Protein AF-A0A830E7C0-F1 (afdb_monomer_lite)

Radius of gyration: 17.11 Å; chains: 1; bounding box: 38×52×45 Å

Organism: NCBI:txid1293586

Sequence (146 aa):
MKLKVLNIFRRMLSKSEYERFIKELIKALRGGFAVTDENIHKGKPAMSTTQIWQVITWSLFYPGTMYVSINSIKVNENNVSILWFLIANDYNSIKDEISKIIEEINNKETLHAFMLTAVLGDGSAFIRLRKGKYSEPEIKISNVNN

Structure (mmCIF, N/CA/C/O backbone):
data_AF-A0A830E7C0-F1
#
_entry.id   AF-A0A830E7C0-F1
#
loop_
_atom_site.group_PDB
_atom_site.id
_atom_site.type_symbol
_atom_site.label_atom_id
_atom_site.label_alt_id
_atom_site.label_comp_id
_atom_site.label_asym_id
_atom_site.label_entity_id
_atom_site.label_seq_id
_atom_site.pdbx_PDB_ins_code
_atom_site.Cartn_x
_atom_site.Cartn_y
_atom_site.Cartn_z
_atom_site.occupancy
_atom_site.B_iso_or_equiv
_atom_site.auth_seq_id
_atom_site.auth_comp_id
_atom_site.auth_asym_id
_atom_site.auth_atom_id
_atom_site.pdbx_PDB_model_num
ATOM 1 N N . MET A 1 1 ? 3.394 -16.871 -6.770 1.00 93.00 1 MET A N 1
ATOM 2 C CA . MET A 1 1 ? 3.609 -17.596 -5.496 1.00 93.00 1 MET A CA 1
ATOM 3 C C . MET A 1 1 ? 2.710 -17.001 -4.419 1.00 93.00 1 MET A C 1
ATOM 5 O O . MET A 1 1 ? 2.475 -15.802 -4.451 1.00 93.00 1 MET A O 1
ATOM 9 N N . LYS A 1 2 ? 2.185 -17.808 -3.488 1.00 94.81 2 LYS A N 1
ATOM 10 C CA . LYS A 1 2 ? 1.500 -17.293 -2.291 1.00 94.81 2 LYS A CA 1
ATOM 11 C C . LYS A 1 2 ? 2.506 -17.178 -1.148 1.00 94.81 2 LYS A C 1
ATOM 13 O O . LYS A 1 2 ? 3.245 -18.124 -0.899 1.00 94.81 2 LYS A O 1
ATOM 18 N N . LEU A 1 3 ? 2.518 -16.040 -0.473 1.00 94.12 3 LEU A N 1
ATOM 19 C CA . LEU A 1 3 ? 3.364 -15.736 0.672 1.00 94.12 3 LEU A CA 1
ATOM 20 C C . LEU A 1 3 ? 2.489 -15.353 1.859 1.00 94.12 3 LEU A C 1
ATOM 22 O O . LEU A 1 3 ? 1.476 -14.674 1.701 1.00 94.12 3 LEU A O 1
ATOM 26 N N . LYS A 1 4 ? 2.891 -15.775 3.057 1.00 96.00 4 LYS A N 1
ATOM 27 C CA . LYS A 1 4 ? 2.269 -15.326 4.301 1.00 96.00 4 LYS A CA 1
ATOM 28 C C . LYS A 1 4 ? 3.119 -14.211 4.896 1.00 96.00 4 LYS A C 1
ATOM 30 O O . LYS A 1 4 ? 4.188 -14.473 5.441 1.00 96.00 4 LYS A O 1
ATOM 35 N N . VAL A 1 5 ? 2.643 -12.978 4.787 1.00 93.00 5 VAL A N 1
ATOM 36 C CA . VAL A 1 5 ? 3.291 -11.808 5.378 1.00 93.00 5 VAL A CA 1
ATOM 37 C C . VAL A 1 5 ? 2.947 -11.753 6.861 1.00 93.00 5 VAL A C 1
ATOM 39 O O . VAL A 1 5 ? 1.777 -11.734 7.249 1.00 93.00 5 VAL A O 1
ATOM 42 N N . LEU A 1 6 ? 3.977 -11.758 7.706 1.00 92.38 6 LEU A N 1
ATOM 43 C CA . LEU A 1 6 ? 3.809 -11.689 9.151 1.00 92.38 6 LEU A CA 1
ATOM 44 C C . LEU A 1 6 ? 3.350 -10.298 9.580 1.00 92.38 6 LEU A C 1
ATOM 46 O O . LEU A 1 6 ? 3.848 -9.276 9.117 1.00 92.38 6 LEU A O 1
ATOM 50 N N . ASN A 1 7 ? 2.448 -10.271 10.553 1.00 91.19 7 ASN A N 1
ATOM 51 C CA . ASN A 1 7 ? 2.012 -9.041 11.190 1.00 91.19 7 ASN A CA 1
ATOM 52 C C . ASN A 1 7 ? 3.021 -8.613 12.264 1.00 91.19 7 ASN A C 1
ATOM 54 O O . ASN A 1 7 ? 2.836 -8.876 13.454 1.00 91.19 7 ASN A O 1
ATOM 58 N N . ILE A 1 8 ? 4.129 -8.016 11.825 1.00 89.88 8 ILE A N 1
ATOM 59 C CA . ILE A 1 8 ? 5.227 -7.618 12.714 1.00 89.88 8 ILE A CA 1
ATOM 60 C C . ILE A 1 8 ? 4.796 -6.540 13.716 1.00 89.88 8 ILE A C 1
ATOM 62 O O . ILE A 1 8 ? 5.186 -6.606 14.877 1.00 89.88 8 ILE A O 1
ATOM 66 N N . PHE A 1 9 ? 3.903 -5.628 13.320 1.00 89.44 9 PHE A N 1
ATOM 67 C CA . PHE A 1 9 ? 3.423 -4.545 14.181 1.00 89.44 9 PHE A CA 1
ATOM 68 C C . PHE A 1 9 ? 2.680 -5.067 15.414 1.00 89.44 9 PHE A C 1
ATOM 70 O O . PHE A 1 9 ? 2.891 -4.568 16.514 1.00 89.44 9 PHE A O 1
ATOM 77 N N . ARG A 1 10 ? 1.890 -6.141 15.271 1.00 88.88 10 ARG A N 1
ATOM 78 C CA . ARG A 1 10 ? 1.203 -6.782 16.405 1.00 88.88 10 ARG A CA 1
ATOM 79 C C . ARG A 1 10 ? 2.165 -7.369 17.443 1.00 88.88 10 ARG A C 1
ATOM 81 O O . ARG A 1 10 ? 1.779 -7.548 18.591 1.00 88.88 10 ARG A O 1
ATOM 88 N N . ARG A 1 11 ? 3.394 -7.713 17.047 1.00 88.50 11 ARG A N 1
ATOM 89 C CA . ARG A 1 11 ? 4.418 -8.239 17.965 1.00 88.50 11 ARG A CA 1
ATOM 90 C C . ARG A 1 11 ? 5.194 -7.133 18.676 1.00 88.50 11 ARG A C 1
ATOM 92 O O . ARG A 1 11 ? 5.809 -7.414 19.696 1.00 88.50 11 ARG A O 1
ATOM 99 N N . MET A 1 12 ? 5.208 -5.929 18.109 1.00 89.94 12 MET A N 1
ATOM 100 C CA . MET A 1 12 ? 6.002 -4.799 18.597 1.00 89.94 12 MET A CA 1
ATOM 101 C C . MET A 1 12 ? 5.201 -3.843 19.481 1.00 89.94 12 MET A C 1
ATOM 103 O O . MET A 1 12 ? 5.789 -3.147 20.298 1.00 89.94 12 MET A O 1
ATOM 107 N N . LEU A 1 13 ? 3.881 -3.799 19.302 1.00 90.56 13 LEU A N 1
ATOM 108 C CA . LEU A 1 13 ? 2.985 -2.875 19.990 1.00 90.56 13 LEU A CA 1
ATOM 109 C C . LEU A 1 13 ? 2.132 -3.614 21.022 1.00 90.56 13 LEU A C 1
ATOM 111 O O . LEU A 1 13 ? 1.776 -4.781 20.825 1.00 90.56 13 LEU A O 1
ATOM 115 N N . SER A 1 14 ? 1.744 -2.927 22.099 1.00 92.56 14 SER A N 1
ATOM 116 C CA . SER A 1 14 ? 0.683 -3.432 22.971 1.00 92.56 14 SER A CA 1
ATOM 117 C C . SER A 1 14 ? -0.640 -3.535 22.201 1.00 92.56 14 SER A C 1
ATOM 119 O O . SER A 1 14 ? -0.812 -2.959 21.125 1.00 92.56 14 SER A O 1
ATOM 121 N N . LYS A 1 15 ? -1.612 -4.282 22.739 1.00 90.12 15 LYS A N 1
ATOM 122 C CA . LYS A 1 15 ? -2.894 -4.511 22.053 1.00 90.12 15 LYS A CA 1
ATOM 123 C C . LYS A 1 15 ? -3.620 -3.200 21.708 1.00 90.12 15 LYS A C 1
ATOM 125 O O . LYS A 1 15 ? -4.067 -3.049 20.576 1.00 90.12 15 LYS A O 1
ATOM 130 N N . SER A 1 16 ? -3.711 -2.264 22.653 1.00 90.25 16 SER A N 1
ATOM 131 C CA . SER A 1 16 ? -4.391 -0.976 22.459 1.00 90.25 16 SER A CA 1
ATOM 132 C C . SER A 1 16 ? -3.652 -0.068 21.473 1.00 90.25 16 SER A C 1
ATOM 134 O O . SER A 1 16 ? -4.278 0.550 20.612 1.00 90.25 16 SER A O 1
ATOM 136 N N . GLU A 1 17 ? -2.320 -0.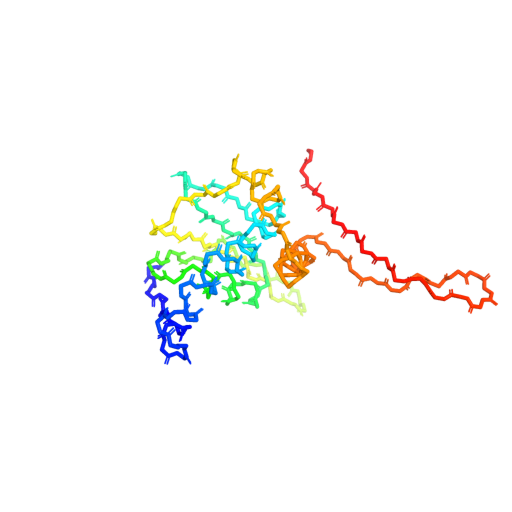022 21.544 1.00 89.88 17 GLU A N 1
ATOM 137 C CA . GLU A 1 17 ? -1.493 0.717 20.583 1.00 89.88 17 GLU A CA 1
ATOM 138 C C . GLU A 1 17 ? -1.636 0.147 19.174 1.00 89.88 17 GLU A C 1
ATOM 140 O O . GLU A 1 17 ? -1.786 0.899 18.215 1.00 89.88 17 GLU A O 1
ATOM 145 N N . TYR A 1 18 ? -1.642 -1.181 19.048 1.00 89.31 18 TYR A N 1
ATOM 146 C CA . TYR A 1 18 ? -1.824 -1.864 17.776 1.00 89.31 18 TYR A CA 1
ATOM 147 C C . TYR A 1 18 ? -3.200 -1.579 17.161 1.00 89.31 18 TYR A C 1
ATOM 149 O O . TYR A 1 18 ? -3.296 -1.301 15.966 1.00 89.31 18 TYR A O 1
ATOM 157 N N . GLU A 1 19 ? -4.267 -1.615 17.962 1.00 88.19 19 GLU A N 1
ATOM 158 C CA . GLU A 1 19 ? -5.625 -1.310 17.501 1.00 88.19 19 GLU A CA 1
ATOM 159 C C . GLU A 1 19 ? -5.731 0.125 16.968 1.00 88.19 19 GLU A C 1
ATOM 161 O O . GLU A 1 19 ? -6.260 0.334 15.872 1.00 88.19 19 GLU A O 1
ATOM 166 N N . ARG A 1 20 ? -5.152 1.102 17.679 1.00 86.56 20 ARG A N 1
ATOM 167 C CA . ARG A 1 20 ? -5.071 2.492 17.208 1.00 86.56 20 ARG A CA 1
ATOM 168 C C . ARG A 1 20 ? -4.225 2.612 15.937 1.00 86.56 20 ARG A C 1
ATOM 170 O O . ARG A 1 20 ? -4.676 3.194 14.953 1.00 86.56 20 ARG A O 1
ATOM 177 N N . PHE A 1 21 ? -3.034 2.015 15.933 1.00 88.12 21 PHE A N 1
ATOM 178 C CA . PHE A 1 21 ? -2.104 2.021 14.801 1.00 88.12 21 PHE A CA 1
ATOM 179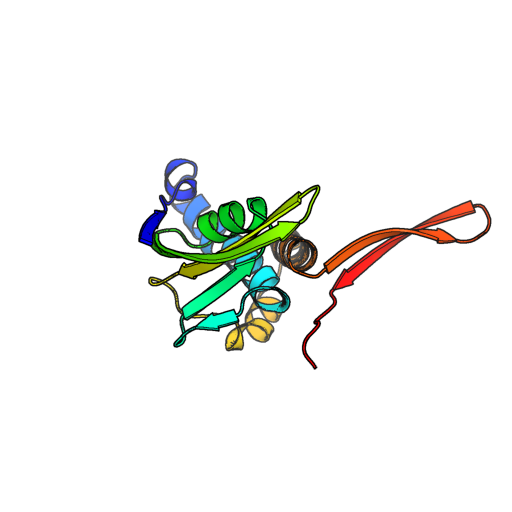 C C . PHE A 1 21 ? -2.744 1.466 13.524 1.00 88.12 21 PHE A C 1
ATOM 181 O O . PHE A 1 21 ? -2.572 2.031 12.446 1.00 88.12 21 PHE A O 1
ATOM 188 N N . ILE A 1 22 ? -3.523 0.388 13.633 1.00 86.31 22 ILE A N 1
ATOM 189 C CA . ILE A 1 22 ? -4.211 -0.201 12.483 1.00 86.31 22 ILE A CA 1
ATOM 190 C C . ILE A 1 22 ? -5.354 0.680 11.994 1.00 86.31 22 ILE A C 1
ATOM 192 O O . ILE A 1 22 ? -5.476 0.902 10.788 1.00 86.31 22 ILE A O 1
ATOM 196 N N . LYS A 1 23 ? -6.199 1.153 12.917 1.00 84.38 23 LYS A N 1
ATOM 197 C CA . LYS A 1 23 ? -7.420 1.887 12.574 1.00 84.38 23 LYS A CA 1
ATOM 198 C C . LYS A 1 23 ? -7.117 3.238 11.932 1.00 84.38 23 LYS A C 1
ATOM 200 O O . LYS A 1 23 ? -7.806 3.620 10.992 1.00 84.38 23 LYS A O 1
ATOM 205 N N . GLU A 1 24 ? -6.108 3.935 12.437 1.00 86.44 24 GLU A N 1
ATOM 206 C CA . GLU A 1 24 ? -5.783 5.297 12.017 1.00 86.44 24 GLU A CA 1
ATOM 207 C C . GLU A 1 24 ? -4.626 5.280 11.013 1.00 86.44 24 GLU A C 1
ATOM 209 O O . GLU A 1 24 ? -4.807 5.590 9.835 1.00 86.44 24 GLU A O 1
ATOM 214 N N . LEU A 1 25 ? -3.445 4.829 11.444 1.00 91.50 25 LEU A N 1
ATOM 215 C CA . LEU A 1 25 ? -2.214 5.004 10.674 1.00 91.50 25 LEU A CA 1
ATOM 216 C C . LEU A 1 25 ? -2.128 4.074 9.457 1.00 91.50 25 LEU A C 1
ATOM 218 O O . LEU A 1 25 ? -1.881 4.532 8.346 1.00 91.50 25 LEU A O 1
ATOM 222 N N . ILE A 1 26 ? -2.349 2.767 9.631 1.00 93.31 26 ILE A N 1
ATOM 223 C CA . ILE A 1 26 ? -2.261 1.803 8.518 1.00 93.31 26 ILE A CA 1
ATOM 224 C C . ILE A 1 26 ? -3.377 2.032 7.503 1.00 93.31 26 ILE A C 1
ATOM 226 O O . ILE A 1 26 ? -3.131 1.917 6.303 1.00 93.31 26 ILE A O 1
ATOM 230 N N . LYS A 1 27 ? -4.586 2.391 7.950 1.00 93.69 27 LYS A N 1
ATOM 231 C CA . LYS A 1 27 ? -5.681 2.759 7.043 1.00 93.69 27 LYS A CA 1
ATOM 232 C C . LYS A 1 27 ? -5.290 3.954 6.164 1.00 93.69 27 LYS A C 1
ATOM 234 O O . LYS A 1 27 ? -5.476 3.891 4.952 1.00 93.69 27 LYS A O 1
ATOM 239 N N . ALA A 1 28 ? -4.678 4.985 6.748 1.00 94.69 28 ALA A N 1
ATOM 240 C CA . ALA A 1 28 ? -4.170 6.139 6.011 1.00 94.69 28 ALA A CA 1
ATOM 241 C C . ALA A 1 28 ? -3.023 5.786 5.047 1.00 94.69 28 ALA A C 1
ATOM 243 O O . ALA A 1 28 ? -3.062 6.189 3.888 1.00 94.69 28 ALA A O 1
ATOM 244 N N . LEU A 1 29 ? -2.048 4.982 5.489 1.00 94.69 29 LEU A N 1
ATOM 245 C CA . LEU A 1 29 ? -0.927 4.515 4.658 1.00 94.69 29 LEU A CA 1
ATOM 246 C C . LEU A 1 29 ? -1.396 3.696 3.445 1.00 94.69 29 LEU A C 1
ATOM 248 O O . LEU A 1 29 ? -0.867 3.831 2.345 1.00 94.69 29 LEU A O 1
ATOM 252 N N . ARG A 1 30 ? -2.411 2.845 3.624 1.00 95.25 30 ARG A N 1
ATOM 253 C CA . ARG A 1 30 ? -3.043 2.133 2.505 1.00 95.25 30 ARG A CA 1
ATOM 254 C C . ARG A 1 30 ? -3.776 3.101 1.584 1.00 95.25 30 ARG A C 1
ATOM 256 O O . ARG A 1 30 ? -3.649 2.984 0.374 1.00 95.25 30 ARG A O 1
ATOM 263 N N . GLY A 1 31 ? -4.500 4.068 2.150 1.00 94.44 31 GLY A N 1
ATOM 264 C CA . GLY A 1 31 ? -5.235 5.083 1.395 1.00 94.44 31 GLY A CA 1
ATOM 265 C C . GLY A 1 31 ? -4.346 5.883 0.441 1.00 94.44 31 GLY A C 1
ATOM 266 O O . GLY A 1 31 ? -4.715 6.059 -0.716 1.00 94.44 31 GLY A O 1
ATOM 267 N N . GLY A 1 32 ? -3.157 6.308 0.882 1.00 93.19 32 GLY A N 1
ATOM 268 C CA . GLY A 1 32 ? -2.237 7.061 0.024 1.00 93.19 32 GLY A CA 1
ATOM 269 C C . GLY A 1 32 ? -1.734 6.249 -1.175 1.00 93.19 32 GLY A C 1
ATOM 270 O O . GLY A 1 32 ? -1.732 6.754 -2.300 1.00 93.19 32 GLY A O 1
ATOM 271 N N . PHE A 1 33 ? -1.402 4.968 -0.978 1.00 93.56 33 PHE A N 1
ATOM 272 C CA . PHE A 1 33 ? -1.095 4.068 -2.098 1.00 93.56 33 PHE A CA 1
ATOM 273 C C . PHE A 1 33 ? -2.322 3.786 -2.979 1.00 93.56 33 PHE A C 1
ATOM 275 O O . PHE A 1 33 ? -2.194 3.763 -4.198 1.00 93.56 33 PHE A O 1
ATOM 282 N N . ALA A 1 34 ? -3.512 3.620 -2.393 1.00 93.62 34 ALA A N 1
ATOM 283 C CA . ALA A 1 34 ? -4.768 3.390 -3.116 1.00 93.62 34 ALA A CA 1
ATOM 284 C C . ALA A 1 34 ? -5.141 4.539 -4.068 1.00 93.62 34 ALA A C 1
ATOM 286 O O . ALA A 1 34 ? -5.713 4.285 -5.130 1.00 93.62 34 ALA A O 1
ATOM 287 N N . VAL A 1 35 ? -4.789 5.786 -3.731 1.0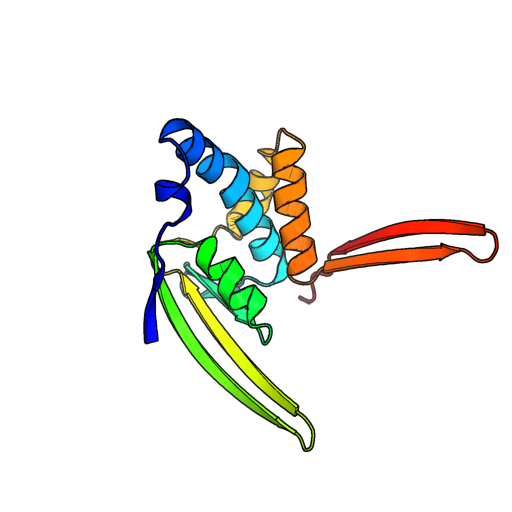0 90.44 35 VAL A N 1
ATOM 288 C CA . VAL A 1 35 ? -4.978 6.952 -4.617 1.00 90.44 35 VAL A CA 1
ATOM 289 C C . VAL A 1 35 ? -4.065 6.916 -5.843 1.00 90.44 35 VAL A C 1
ATOM 291 O O . VAL A 1 35 ? -4.441 7.449 -6.886 1.00 90.44 35 VAL A O 1
ATOM 294 N N . THR A 1 36 ? -2.880 6.328 -5.711 1.00 85.69 36 THR A N 1
ATOM 295 C CA . THR A 1 36 ? -1.777 6.474 -6.666 1.00 85.69 36 THR A CA 1
ATOM 296 C C . THR A 1 36 ? -1.504 5.163 -7.401 1.00 85.69 36 THR A C 1
ATOM 298 O O . THR A 1 36 ? -2.106 4.909 -8.442 1.00 85.69 36 THR A O 1
ATOM 301 N N . ASP A 1 37 ? -0.681 4.297 -6.814 1.00 82.19 37 ASP A N 1
ATOM 302 C CA . ASP A 1 37 ? -0.122 3.107 -7.468 1.00 82.19 37 ASP A CA 1
ATOM 303 C C . ASP A 1 37 ? -0.978 1.844 -7.339 1.00 82.19 37 ASP A C 1
ATOM 305 O O . ASP A 1 37 ? -0.846 0.900 -8.125 1.00 82.19 37 ASP A O 1
ATOM 309 N N . GLU A 1 38 ? -1.821 1.755 -6.308 1.00 91.81 38 GLU A N 1
ATOM 310 C CA . GLU A 1 38 ? -2.599 0.544 -6.063 1.00 91.81 38 GLU A CA 1
ATOM 311 C C . GLU A 1 38 ? -3.819 0.474 -6.995 1.00 91.81 38 GLU A C 1
ATOM 313 O O . GLU A 1 38 ? -4.566 1.430 -7.217 1.00 91.81 38 GLU A O 1
ATOM 318 N N . ASN A 1 39 ? -4.032 -0.716 -7.540 1.00 92.31 39 ASN A N 1
ATOM 319 C CA . ASN A 1 39 ? -5.100 -1.069 -8.456 1.00 92.31 39 ASN A CA 1
ATOM 320 C C . ASN A 1 39 ? -6.044 -2.106 -7.819 1.00 92.31 39 ASN A C 1
ATOM 322 O O . ASN A 1 39 ? -5.759 -2.686 -6.769 1.00 92.31 39 ASN A O 1
ATOM 326 N N . ILE A 1 40 ? -7.175 -2.367 -8.470 1.00 95.44 40 ILE A N 1
ATOM 327 C CA . ILE A 1 40 ? -8.159 -3.358 -8.040 1.00 95.44 40 ILE A CA 1
ATOM 328 C C . ILE A 1 40 ? -8.026 -4.604 -8.916 1.00 95.44 40 ILE A C 1
ATOM 330 O O . ILE A 1 40 ? -8.239 -4.562 -10.125 1.00 95.44 40 ILE A O 1
ATOM 334 N N . HIS A 1 41 ? -7.742 -5.750 -8.301 1.00 96.31 41 HIS A N 1
ATOM 335 C CA . HIS A 1 41 ? -7.779 -7.049 -8.966 1.00 96.31 41 HIS A CA 1
ATOM 336 C C . HIS A 1 41 ? -8.863 -7.924 -8.338 1.00 96.31 41 HIS A C 1
ATOM 338 O O . HIS A 1 41 ? -8.702 -8.421 -7.226 1.00 96.31 41 HIS A O 1
ATOM 344 N N . LYS A 1 42 ? -9.981 -8.131 -9.047 1.00 95.38 4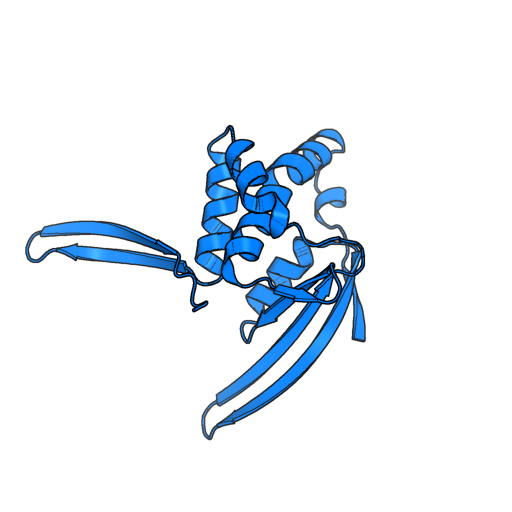2 LYS A N 1
ATOM 345 C CA . LYS A 1 42 ? -11.122 -8.941 -8.566 1.00 95.38 42 LYS A CA 1
ATOM 346 C C . LYS A 1 42 ? -11.637 -8.493 -7.182 1.00 95.38 42 LYS A C 1
ATOM 348 O O . LYS A 1 42 ? -11.870 -9.318 -6.302 1.00 95.38 42 LYS A O 1
ATOM 353 N N . GLY A 1 43 ? -11.753 -7.178 -6.973 1.00 95.38 43 GLY A N 1
ATOM 354 C CA . GLY A 1 43 ? -12.179 -6.575 -5.699 1.00 95.38 43 GLY A CA 1
ATOM 355 C C . GLY A 1 43 ? -11.114 -6.570 -4.592 1.00 95.38 43 GLY A C 1
ATOM 356 O O . GLY A 1 43 ? -11.377 -6.103 -3.485 1.00 95.38 43 GLY A O 1
ATOM 357 N N . LYS A 1 44 ? -9.909 -7.077 -4.869 1.00 97.31 44 LYS A N 1
ATOM 358 C CA . LYS A 1 44 ? -8.771 -7.107 -3.943 1.00 97.31 44 LYS A CA 1
ATOM 359 C C . LYS A 1 44 ? -7.779 -5.991 -4.280 1.00 97.31 44 LYS A C 1
ATOM 361 O O . LYS A 1 44 ? -7.630 -5.673 -5.462 1.00 97.31 44 LYS A O 1
ATOM 366 N N . PRO A 1 45 ? -7.092 -5.411 -3.284 1.00 97.25 45 PRO A N 1
ATOM 367 C CA . PRO A 1 45 ? -6.037 -4.444 -3.538 1.00 97.25 45 PRO A CA 1
ATOM 368 C C . PRO A 1 45 ? -4.840 -5.158 -4.178 1.00 97.25 45 PRO A C 1
ATOM 370 O O . PRO A 1 45 ? -4.446 -6.258 -3.762 1.00 97.25 45 PRO A O 1
ATOM 373 N N . ALA A 1 46 ? -4.290 -4.546 -5.218 1.00 97.00 46 ALA A N 1
ATOM 374 C CA . ALA A 1 46 ? -3.197 -5.085 -6.005 1.00 97.00 46 ALA A CA 1
ATOM 375 C C . ALA A 1 46 ? -2.198 -3.991 -6.382 1.00 97.00 46 ALA A C 1
ATOM 377 O O . ALA A 1 46 ? -2.573 -2.843 -6.576 1.00 97.00 46 ALA A O 1
ATOM 378 N N . MET A 1 47 ? -0.929 -4.343 -6.542 1.00 95.44 47 MET A N 1
ATOM 379 C CA . MET A 1 47 ? 0.120 -3.392 -6.914 1.00 95.44 47 MET A CA 1
ATOM 380 C C . MET A 1 47 ? 0.985 -3.980 -8.020 1.00 95.44 47 MET A C 1
ATOM 382 O O . MET A 1 47 ? 1.376 -5.146 -7.948 1.00 95.44 47 MET A O 1
ATOM 386 N N . SER A 1 48 ? 1.282 -3.168 -9.036 1.00 95.00 48 SER A N 1
ATOM 387 C CA . SER A 1 48 ? 2.298 -3.470 -10.046 1.00 95.00 48 SER A CA 1
ATOM 388 C C . SER A 1 48 ? 3.409 -2.443 -9.933 1.00 95.00 48 SER A C 1
ATOM 390 O O . SER A 1 48 ? 3.136 -1.255 -10.027 1.00 95.00 48 SER A O 1
ATOM 392 N N . THR A 1 49 ? 4.649 -2.875 -9.729 1.00 94.44 49 THR A N 1
ATOM 393 C CA . THR A 1 49 ? 5.761 -1.936 -9.541 1.00 94.44 49 THR A CA 1
ATOM 394 C C . THR A 1 49 ? 7.094 -2.531 -9.970 1.00 94.44 49 THR A C 1
ATOM 396 O O . THR A 1 49 ? 7.316 -3.737 -9.856 1.00 94.44 49 THR A O 1
ATOM 399 N N . THR A 1 50 ? 8.006 -1.687 -10.451 1.00 94.06 50 THR A N 1
ATOM 400 C CA . THR A 1 50 ? 9.414 -2.053 -10.659 1.00 94.06 50 THR A CA 1
ATOM 401 C C . THR A 1 50 ? 10.294 -1.787 -9.437 1.00 94.06 50 THR A C 1
ATOM 403 O O . THR A 1 50 ? 11.467 -2.158 -9.425 1.00 94.06 50 THR A O 1
ATOM 406 N N . GLN A 1 51 ? 9.744 -1.157 -8.399 1.00 93.25 51 GLN A N 1
ATOM 407 C CA . GLN A 1 51 ? 10.466 -0.718 -7.215 1.00 93.25 51 GLN A CA 1
ATOM 408 C C . GLN A 1 51 ? 10.353 -1.758 -6.098 1.00 93.25 51 GLN A C 1
ATOM 410 O O . GLN A 1 51 ? 9.315 -1.912 -5.455 1.00 93.25 51 GLN A O 1
ATOM 415 N N . ILE A 1 52 ? 11.453 -2.456 -5.805 1.00 93.19 52 ILE A N 1
ATOM 416 C CA . ILE A 1 52 ? 11.461 -3.519 -4.784 1.00 93.19 52 ILE A CA 1
ATOM 417 C C . ILE A 1 52 ? 11.102 -3.009 -3.379 1.00 93.19 52 ILE A C 1
ATOM 419 O O . ILE A 1 52 ? 10.503 -3.725 -2.580 1.00 93.19 52 ILE A O 1
ATOM 423 N N . TRP A 1 53 ? 11.422 -1.755 -3.065 1.00 93.94 53 TRP A N 1
ATOM 424 C CA . TRP A 1 53 ? 11.071 -1.170 -1.774 1.00 93.94 53 TRP A CA 1
ATOM 425 C C . TRP A 1 53 ? 9.558 -0.927 -1.649 1.00 93.94 53 TRP A C 1
ATOM 427 O O . TRP A 1 53 ? 9.021 -1.101 -0.553 1.00 93.94 53 TRP A O 1
ATOM 437 N N . GLN A 1 54 ? 8.851 -0.606 -2.745 1.00 94.25 54 GLN A N 1
ATOM 438 C CA . GLN A 1 54 ? 7.385 -0.518 -2.747 1.00 94.25 54 GLN A CA 1
ATOM 439 C C . GLN A 1 54 ? 6.780 -1.902 -2.502 1.00 94.25 54 GLN A C 1
ATOM 441 O O . GLN A 1 54 ? 5.876 -2.021 -1.681 1.00 94.25 54 GLN A O 1
ATOM 446 N N . VAL A 1 55 ? 7.354 -2.964 -3.090 1.00 94.81 55 VAL A N 1
ATOM 447 C CA . VAL A 1 55 ? 6.940 -4.353 -2.814 1.00 94.81 55 VAL A CA 1
ATOM 448 C C . VAL A 1 55 ? 6.998 -4.667 -1.322 1.00 94.81 55 VAL A C 1
ATOM 450 O O . VAL A 1 55 ? 6.021 -5.151 -0.751 1.00 94.81 55 VAL A O 1
ATOM 453 N N . ILE A 1 56 ? 8.126 -4.372 -0.675 1.00 94.44 56 ILE A N 1
ATOM 454 C CA . ILE A 1 56 ? 8.319 -4.639 0.757 1.00 94.44 56 ILE A CA 1
ATOM 455 C C . ILE A 1 56 ? 7.354 -3.792 1.594 1.00 94.44 56 ILE A C 1
ATOM 457 O O . ILE A 1 56 ? 6.659 -4.322 2.459 1.00 94.44 56 ILE A O 1
ATOM 461 N N . THR A 1 57 ? 7.280 -2.490 1.320 1.00 93.88 57 THR A N 1
ATOM 462 C CA . THR A 1 57 ? 6.501 -1.533 2.120 1.00 93.88 57 THR A CA 1
ATOM 463 C C . THR A 1 57 ? 5.006 -1.817 2.024 1.00 93.88 57 THR A C 1
ATOM 465 O O . THR A 1 57 ? 4.331 -1.947 3.045 1.00 93.88 57 THR A O 1
ATOM 468 N N . TRP A 1 58 ? 4.496 -2.005 0.807 1.00 95.56 58 TRP A N 1
ATOM 469 C CA . TRP A 1 58 ? 3.100 -2.357 0.567 1.00 95.56 58 TRP A CA 1
ATOM 470 C C . TRP A 1 58 ? 2.745 -3.700 1.216 1.00 95.56 58 TRP A C 1
ATOM 472 O O . TRP A 1 58 ? 1.710 -3.814 1.871 1.00 95.56 58 TRP A O 1
ATOM 482 N N . SER A 1 59 ? 3.644 -4.691 1.153 1.00 95.44 59 SER A N 1
ATOM 483 C CA . SER A 1 59 ? 3.445 -5.981 1.827 1.00 95.44 59 SER A CA 1
ATOM 484 C C . SER A 1 59 ? 3.246 -5.833 3.334 1.00 95.44 59 SER A C 1
ATOM 486 O O . SER A 1 59 ? 2.347 -6.454 3.901 1.00 95.44 59 SER A O 1
ATOM 488 N N . LEU A 1 60 ? 4.040 -4.982 3.991 1.00 93.81 60 LEU A N 1
ATOM 489 C CA . LEU A 1 60 ? 3.921 -4.729 5.431 1.00 93.81 60 LEU A CA 1
ATOM 490 C C . LEU A 1 60 ? 2.586 -4.088 5.808 1.00 93.81 60 LEU A C 1
ATOM 492 O O . LEU A 1 60 ? 2.071 -4.342 6.899 1.00 93.81 60 LEU A O 1
ATOM 496 N N . PHE A 1 61 ? 2.005 -3.287 4.917 1.00 94.38 61 PHE A N 1
ATOM 497 C CA . PHE A 1 61 ? 0.698 -2.689 5.150 1.00 94.38 61 PHE A CA 1
ATOM 498 C C . PHE A 1 61 ? -0.436 -3.685 4.980 1.00 94.38 61 PHE A C 1
ATOM 500 O O . PHE A 1 61 ? -1.494 -3.441 5.543 1.00 94.38 61 PHE A O 1
ATOM 507 N N . TYR A 1 62 ? -0.236 -4.823 4.320 1.00 95.12 62 TYR A N 1
ATOM 508 C CA . TYR A 1 62 ? -1.246 -5.864 4.129 1.00 95.12 62 TYR A CA 1
ATOM 509 C C . TYR A 1 62 ? -0.802 -7.218 4.712 1.00 95.12 62 TYR A C 1
ATOM 511 O O . TYR A 1 62 ? -0.606 -8.186 3.970 1.00 95.12 62 TYR A O 1
ATOM 519 N N . PRO A 1 63 ? -0.647 -7.328 6.047 1.00 94.25 63 PRO A N 1
ATOM 520 C CA . PRO A 1 63 ? -0.237 -8.581 6.668 1.00 94.25 63 PRO A CA 1
ATOM 521 C C . PRO A 1 63 ? -1.285 -9.678 6.447 1.00 94.25 63 PRO A C 1
ATOM 523 O O . PRO A 1 63 ? -2.476 -9.460 6.640 1.00 94.25 63 PRO A O 1
ATOM 526 N N . GLY A 1 64 ? -0.847 -10.883 6.093 1.00 95.19 64 GLY A N 1
ATOM 527 C CA . GLY A 1 64 ? -1.738 -11.979 5.711 1.00 95.19 64 GLY A CA 1
ATOM 528 C C . GLY A 1 64 ? -1.263 -12.692 4.451 1.00 95.19 64 GLY A C 1
ATOM 529 O O . GLY A 1 64 ? -0.068 -12.767 4.166 1.00 95.19 64 GLY A O 1
ATOM 530 N N . THR A 1 65 ? -2.200 -13.262 3.708 1.00 97.62 65 THR A N 1
ATOM 531 C CA . THR A 1 65 ? -1.954 -14.040 2.498 1.00 97.62 65 THR A CA 1
ATOM 532 C C . THR A 1 65 ? -1.819 -13.122 1.293 1.00 97.62 65 THR A C 1
ATOM 534 O O . THR A 1 65 ? -2.797 -12.583 0.769 1.00 97.62 65 THR A O 1
ATOM 537 N N . MET A 1 66 ? -0.601 -13.013 0.781 1.00 97.44 66 MET A N 1
ATOM 538 C CA . MET A 1 66 ? -0.273 -12.223 -0.395 1.00 97.44 66 MET A CA 1
ATOM 539 C C . MET A 1 66 ? 0.062 -13.126 -1.578 1.00 97.44 66 MET A C 1
ATOM 541 O O . MET A 1 66 ? 0.808 -14.093 -1.446 1.00 97.44 66 MET A O 1
ATOM 545 N N . TYR A 1 67 ? -0.484 -12.828 -2.750 1.00 97.62 67 TYR A N 1
ATOM 546 C CA . TYR A 1 67 ? 0.025 -13.380 -3.999 1.00 97.62 67 TYR A CA 1
ATOM 547 C C . TYR A 1 67 ? 1.117 -12.456 -4.530 1.00 97.62 67 TYR A C 1
ATOM 549 O O . TYR A 1 67 ? 0.920 -11.248 -4.558 1.00 97.62 67 TYR A O 1
ATOM 557 N N . VAL A 1 68 ? 2.242 -13.030 -4.948 1.00 96.44 68 VAL A N 1
ATOM 558 C CA . VAL A 1 68 ? 3.384 -12.318 -5.531 1.00 96.44 68 VAL A CA 1
ATOM 559 C C . VAL A 1 68 ? 3.825 -13.028 -6.804 1.00 96.44 68 VAL A C 1
ATOM 561 O O . VAL A 1 68 ? 4.067 -14.241 -6.787 1.00 96.44 68 VAL A O 1
ATOM 564 N N . SER A 1 69 ? 3.958 -12.298 -7.902 1.00 96.56 69 SER A N 1
ATOM 565 C CA . SER A 1 69 ? 4.537 -12.783 -9.156 1.00 96.56 69 SER A CA 1
ATOM 566 C C . SER A 1 69 ? 5.476 -11.753 -9.769 1.00 96.56 69 SER A C 1
ATOM 568 O O . SER A 1 69 ? 5.421 -10.565 -9.459 1.00 96.56 69 SER A O 1
ATOM 570 N N . ILE A 1 70 ? 6.344 -12.229 -10.656 1.00 96.50 70 ILE A N 1
ATOM 571 C CA . ILE A 1 70 ? 7.069 -11.380 -11.596 1.00 96.50 70 ILE A CA 1
ATOM 572 C C . ILE A 1 70 ? 6.251 -11.384 -12.884 1.00 96.50 70 ILE A C 1
ATOM 574 O O . ILE A 1 70 ? 6.078 -12.439 -13.491 1.00 96.50 70 ILE A O 1
ATOM 578 N N . ASN A 1 71 ? 5.723 -10.227 -13.278 1.00 94.00 71 ASN A N 1
ATOM 579 C CA . ASN A 1 71 ? 4.928 -10.092 -14.498 1.00 94.00 71 ASN A CA 1
ATOM 580 C C . ASN A 1 71 ? 5.803 -9.904 -15.738 1.00 94.00 71 ASN A C 1
ATOM 582 O O . ASN A 1 71 ? 5.438 -10.356 -16.818 1.00 94.00 71 ASN A O 1
ATOM 586 N N . SER A 1 72 ? 6.953 -9.242 -15.603 1.00 95.38 72 SER A N 1
ATOM 587 C CA . SER A 1 72 ? 7.914 -9.107 -16.700 1.00 95.38 72 SER A CA 1
ATOM 588 C C . SER A 1 72 ? 9.315 -8.835 -16.175 1.00 95.38 72 SER A C 1
ATOM 590 O O . SER A 1 72 ? 9.470 -8.226 -15.117 1.00 95.38 72 SER A O 1
ATOM 592 N N . ILE A 1 73 ? 10.324 -9.224 -16.947 1.00 95.69 73 ILE A N 1
ATOM 593 C CA . ILE A 1 73 ? 11.715 -8.831 -16.733 1.00 95.69 73 ILE A CA 1
ATOM 594 C C . ILE A 1 73 ? 12.162 -8.115 -18.005 1.00 95.69 73 ILE A C 1
ATOM 596 O O . ILE A 1 73 ? 12.097 -8.685 -19.092 1.00 95.69 73 ILE A O 1
ATOM 600 N N . LYS A 1 74 ? 12.578 -6.858 -17.875 1.00 93.94 74 LYS A N 1
ATOM 601 C CA . LYS A 1 74 ? 13.160 -6.063 -18.957 1.00 93.94 74 LYS A CA 1
ATOM 602 C C . LYS A 1 74 ? 14.669 -6.044 -18.773 1.00 93.94 74 LYS A C 1
ATOM 604 O O . LYS A 1 74 ? 15.149 -5.615 -17.726 1.00 93.94 74 LYS A O 1
ATOM 609 N N . VAL A 1 75 ? 15.397 -6.510 -19.780 1.00 94.69 75 VAL A N 1
ATOM 610 C CA . VAL A 1 75 ? 16.862 -6.545 -19.791 1.00 94.69 75 VAL A CA 1
ATOM 611 C C . VAL A 1 75 ? 17.343 -5.593 -20.877 1.00 94.69 75 VAL A C 1
ATOM 613 O O . VAL A 1 75 ? 17.012 -5.774 -22.045 1.00 94.69 75 VAL A O 1
ATOM 616 N N . ASN A 1 76 ? 18.111 -4.588 -20.474 1.00 92.38 76 ASN A N 1
ATOM 617 C CA . ASN A 1 76 ? 18.805 -3.644 -21.343 1.00 92.38 76 ASN A CA 1
ATOM 618 C C . ASN A 1 76 ? 20.319 -3.833 -21.158 1.00 92.38 76 ASN A C 1
ATOM 620 O O . ASN A 1 76 ? 20.742 -4.387 -20.145 1.00 92.38 76 ASN A O 1
ATOM 624 N N . GLU A 1 77 ? 21.136 -3.311 -22.077 1.00 92.81 77 GLU A N 1
ATOM 625 C CA . GLU A 1 77 ? 2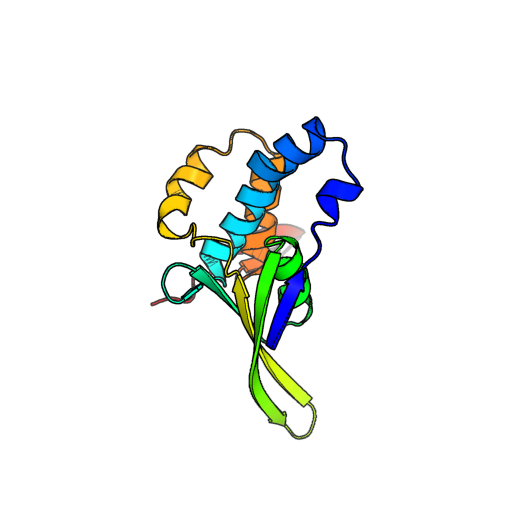2.605 -3.478 -22.059 1.00 92.81 77 GLU A CA 1
ATOM 626 C C . GLU A 1 77 ? 23.257 -3.160 -20.701 1.00 92.81 77 GLU A C 1
ATOM 628 O O . GLU A 1 77 ? 24.202 -3.832 -20.302 1.00 92.81 77 GLU A O 1
ATOM 633 N N . ASN A 1 78 ? 22.713 -2.186 -19.963 1.00 93.81 78 ASN A N 1
ATOM 634 C CA . ASN A 1 78 ? 23.266 -1.721 -18.688 1.00 93.81 78 ASN A CA 1
ATOM 635 C C . ASN A 1 78 ? 22.331 -1.919 -17.483 1.00 93.81 78 ASN A C 1
ATOM 637 O O . ASN A 1 78 ? 22.645 -1.441 -16.394 1.00 93.81 78 ASN A O 1
ATOM 641 N N . ASN A 1 79 ? 21.148 -2.525 -17.651 1.00 92.69 79 ASN A N 1
ATOM 642 C CA . ASN A 1 79 ? 20.172 -2.583 -16.560 1.00 92.69 79 ASN A CA 1
ATOM 643 C C . ASN A 1 79 ? 19.180 -3.744 -16.681 1.00 92.69 79 ASN A C 1
ATOM 645 O O . ASN A 1 79 ? 18.759 -4.111 -17.775 1.00 92.69 79 ASN A O 1
ATOM 649 N N . VAL A 1 80 ? 18.730 -4.251 -15.535 1.00 92.62 80 VAL A N 1
ATOM 650 C CA . VAL A 1 80 ? 17.631 -5.211 -15.425 1.00 92.62 80 VAL A CA 1
ATOM 651 C C . VAL A 1 80 ? 16.529 -4.590 -14.574 1.00 92.62 80 VAL A C 1
ATOM 653 O O . VAL A 1 80 ? 16.753 -4.206 -13.431 1.00 92.62 80 VAL A O 1
ATOM 656 N N . SER A 1 81 ? 15.320 -4.518 -15.121 1.00 93.81 81 SER A N 1
ATOM 657 C CA . SER A 1 81 ? 14.125 -4.066 -14.410 1.00 93.81 81 SER A CA 1
ATOM 658 C C . SER A 1 81 ? 13.132 -5.216 -14.287 1.00 93.81 81 SER A C 1
ATOM 660 O O . SER A 1 81 ? 12.804 -5.876 -15.273 1.00 93.81 81 SER A O 1
ATOM 662 N N . ILE A 1 82 ? 12.653 -5.471 -13.072 1.00 96.00 82 ILE A N 1
ATOM 663 C CA . ILE A 1 82 ? 11.693 -6.537 -12.776 1.00 96.00 82 ILE A CA 1
ATOM 664 C C . ILE A 1 82 ? 10.368 -5.881 -12.418 1.00 96.00 82 ILE A C 1
ATOM 666 O O . ILE A 1 82 ? 10.303 -5.142 -11.443 1.00 96.00 82 ILE A O 1
ATOM 670 N N . LEU A 1 83 ? 9.316 -6.170 -13.182 1.00 96.44 83 LEU A N 1
ATOM 671 C CA . LEU A 1 83 ? 7.956 -5.761 -12.849 1.00 96.44 83 LEU A CA 1
ATOM 672 C C . LEU A 1 83 ? 7.333 -6.804 -11.923 1.00 96.44 83 LEU A C 1
ATOM 674 O O . LEU A 1 83 ? 7.023 -7.922 -12.343 1.00 96.44 83 LEU A O 1
ATOM 678 N N . TRP A 1 84 ? 7.138 -6.418 -10.673 1.00 96.94 84 TRP A N 1
ATOM 679 C CA . TRP A 1 84 ? 6.463 -7.202 -9.652 1.00 96.94 84 TRP A CA 1
ATOM 680 C C . TRP A 1 84 ? 4.963 -6.979 -9.715 1.00 96.94 84 TRP A C 1
ATOM 682 O O . TRP A 1 84 ? 4.505 -5.887 -10.044 1.00 96.94 84 TRP A O 1
ATOM 692 N N . PHE A 1 85 ? 4.210 -8.008 -9.350 1.00 97.19 85 PHE A N 1
ATOM 693 C CA . PHE A 1 85 ? 2.773 -7.934 -9.173 1.00 97.19 85 PHE A CA 1
ATOM 694 C C . PHE A 1 85 ? 2.360 -8.588 -7.864 1.00 97.19 85 PHE A C 1
ATOM 696 O O . PHE A 1 85 ? 2.795 -9.696 -7.539 1.00 97.19 85 PHE A O 1
ATOM 703 N N . LEU A 1 86 ? 1.528 -7.877 -7.113 1.00 97.62 86 LEU A N 1
ATOM 704 C CA . LEU A 1 86 ? 1.129 -8.213 -5.756 1.00 97.62 86 LEU A CA 1
ATOM 705 C C . LEU A 1 86 ? -0.392 -8.164 -5.640 1.00 97.62 86 LEU A C 1
ATOM 707 O O . LEU A 1 86 ? -1.020 -7.275 -6.207 1.00 97.62 86 LEU A O 1
ATOM 711 N N . ILE A 1 87 ? -0.982 -9.088 -4.880 1.00 98.12 87 ILE A N 1
ATOM 712 C CA . ILE A 1 87 ? -2.402 -9.054 -4.496 1.00 98.12 87 ILE A CA 1
ATOM 713 C C . ILE A 1 87 ? -2.515 -9.417 -3.017 1.00 98.12 87 ILE A C 1
ATOM 715 O O . ILE A 1 87 ? -2.058 -10.492 -2.616 1.00 98.12 87 ILE A O 1
ATOM 719 N N . ALA A 1 88 ? -3.167 -8.581 -2.209 1.00 97.94 88 ALA A N 1
ATOM 720 C CA . ALA A 1 88 ? -3.447 -8.914 -0.815 1.00 97.94 88 ALA A CA 1
ATOM 721 C C . ALA A 1 88 ? -4.815 -9.602 -0.703 1.00 97.94 88 ALA A C 1
ATOM 723 O O . ALA A 1 88 ? -5.864 -8.965 -0.745 1.00 97.94 88 ALA A O 1
ATOM 724 N N . ASN A 1 89 ? -4.813 -10.930 -0.579 1.00 97.69 89 ASN A N 1
ATOM 725 C CA . ASN A 1 89 ? -6.030 -11.739 -0.728 1.00 97.69 89 ASN A CA 1
ATOM 726 C C . ASN A 1 89 ? -7.002 -11.599 0.452 1.00 97.69 89 ASN A C 1
ATOM 728 O O . ASN A 1 89 ? -8.216 -11.722 0.275 1.00 97.69 89 ASN A O 1
ATOM 732 N N . ASP A 1 90 ? -6.468 -11.308 1.637 1.00 96.75 90 ASP A N 1
ATOM 733 C CA . ASP A 1 90 ? -7.238 -11.224 2.882 1.00 96.75 90 ASP A CA 1
ATOM 734 C C . ASP A 1 90 ? -7.936 -9.862 3.063 1.00 96.75 90 ASP A C 1
ATOM 736 O O . ASP A 1 90 ? -8.614 -9.637 4.063 1.00 96.75 90 ASP A O 1
ATOM 740 N N . TYR A 1 91 ? -7.792 -8.952 2.096 1.00 96.38 91 TYR A N 1
ATOM 741 C CA . TYR A 1 91 ? -8.314 -7.588 2.153 1.00 96.38 91 TYR A CA 1
ATOM 742 C C . TYR A 1 91 ? -9.220 -7.299 0.967 1.00 96.38 91 TYR A C 1
ATOM 744 O O . TYR A 1 91 ? -9.035 -7.862 -0.104 1.00 96.38 91 TYR A O 1
ATOM 752 N N . ASN A 1 92 ? -10.193 -6.413 1.141 1.00 96.38 92 ASN A N 1
ATOM 753 C CA . ASN A 1 92 ? -10.927 -5.829 0.021 1.00 96.38 92 ASN A CA 1
ATOM 754 C C . ASN A 1 92 ? -10.297 -4.481 -0.320 1.00 96.38 92 ASN A C 1
ATOM 756 O O . ASN A 1 92 ? -9.710 -3.842 0.558 1.00 96.38 92 ASN A O 1
ATOM 760 N N . SER A 1 93 ? -10.357 -4.085 -1.591 1.00 95.06 93 SER A N 1
ATOM 761 C CA . SER A 1 93 ? -9.837 -2.777 -1.979 1.00 95.06 93 SER A CA 1
ATOM 762 C C . SER A 1 93 ? -10.643 -1.680 -1.292 1.00 95.06 93 SER A C 1
ATOM 764 O O . SER A 1 93 ? -11.863 -1.772 -1.190 1.00 95.06 93 SER A O 1
ATOM 766 N N . ILE A 1 94 ? -9.940 -0.650 -0.832 1.00 93.44 94 ILE A N 1
ATOM 767 C CA . ILE A 1 94 ? -10.525 0.534 -0.195 1.00 93.44 94 ILE A CA 1
ATOM 768 C C . ILE A 1 94 ? -10.628 1.713 -1.168 1.00 93.44 94 ILE A C 1
ATOM 770 O O . ILE A 1 94 ? -10.938 2.822 -0.744 1.00 93.44 94 ILE A O 1
ATOM 774 N N . LYS A 1 95 ? -10.327 1.498 -2.457 1.00 90.75 95 LYS A N 1
ATOM 775 C CA . LYS A 1 95 ? -10.188 2.571 -3.449 1.00 90.75 95 LYS A CA 1
ATOM 776 C C . LYS A 1 95 ? -11.489 3.361 -3.638 1.00 90.75 95 LYS A C 1
ATOM 778 O O . LYS A 1 95 ? -11.447 4.585 -3.700 1.00 90.75 95 LYS A O 1
ATOM 783 N N . ASP A 1 96 ? -12.631 2.680 -3.583 1.00 90.25 96 ASP A N 1
ATOM 784 C CA . ASP A 1 96 ? -13.959 3.308 -3.657 1.00 90.25 96 ASP A CA 1
ATOM 785 C C . ASP A 1 96 ? -14.347 4.058 -2.366 1.00 90.25 96 ASP A C 1
ATOM 787 O O . ASP A 1 96 ? -15.264 4.875 -2.363 1.00 90.25 96 ASP A O 1
ATOM 791 N N . GLU A 1 97 ? -13.640 3.815 -1.259 1.00 90.62 97 GLU A N 1
ATOM 792 C CA . GLU A 1 97 ? -13.902 4.432 0.046 1.00 90.62 97 GLU A CA 1
ATOM 793 C C . GLU A 1 97 ? -12.957 5.604 0.355 1.00 90.62 97 GLU A C 1
ATOM 795 O O . GLU A 1 97 ? -13.116 6.255 1.388 1.00 90.62 97 GLU A O 1
ATOM 800 N N . ILE A 1 98 ? -11.985 5.908 -0.514 1.00 91.00 98 ILE A N 1
ATOM 801 C CA . ILE A 1 98 ? -10.901 6.868 -0.237 1.00 91.00 98 ILE A CA 1
ATOM 802 C C . ILE A 1 98 ? -11.419 8.231 0.227 1.00 91.00 98 ILE A C 1
ATOM 804 O O . ILE A 1 98 ? -10.893 8.759 1.205 1.00 91.00 98 ILE A O 1
ATOM 808 N N . SER A 1 99 ? -12.439 8.797 -0.426 1.00 90.25 99 SER A N 1
ATOM 809 C CA . SER A 1 99 ? -12.976 10.113 -0.041 1.00 90.25 99 SER A CA 1
ATOM 810 C C . SER A 1 99 ? -13.435 10.127 1.416 1.00 90.25 99 SER A C 1
ATOM 812 O O . SER A 1 99 ? -13.089 11.033 2.167 1.00 90.25 99 SER A O 1
ATOM 814 N N . LYS A 1 100 ? -14.109 9.058 1.852 1.00 91.00 100 LYS A N 1
ATOM 815 C CA . LYS A 1 100 ? -14.531 8.890 3.244 1.00 91.00 100 LYS A CA 1
ATOM 816 C C . LYS A 1 100 ? -13.336 8.728 4.182 1.00 91.00 100 LYS A C 1
ATOM 818 O O . LYS A 1 100 ? -13.338 9.277 5.276 1.00 91.00 100 LYS A O 1
ATOM 823 N N . ILE A 1 101 ? -12.301 7.994 3.764 1.00 89.75 101 ILE A N 1
ATOM 824 C CA . ILE A 1 101 ? -11.069 7.860 4.556 1.00 89.75 101 ILE A CA 1
ATOM 825 C C . ILE A 1 101 ? -10.444 9.231 4.796 1.00 89.75 101 ILE A C 1
ATOM 827 O O . ILE A 1 101 ? -10.065 9.509 5.926 1.00 89.75 101 ILE A O 1
ATOM 831 N N . ILE A 1 102 ? -10.364 10.077 3.766 1.00 90.06 102 ILE A N 1
ATOM 832 C CA . ILE A 1 102 ? -9.811 11.433 3.865 1.00 90.06 102 ILE A CA 1
ATOM 833 C C . ILE A 1 102 ? -10.652 12.297 4.813 1.00 90.06 102 ILE A C 1
ATOM 835 O O . ILE A 1 102 ? -10.085 12.981 5.661 1.00 90.06 102 ILE A O 1
ATOM 839 N N . GLU A 1 103 ? -11.981 12.233 4.719 1.00 92.06 103 GLU A N 1
ATOM 840 C CA . GLU A 1 103 ? -12.898 12.949 5.622 1.00 92.06 103 GLU A CA 1
ATOM 841 C C . GLU A 1 103 ? -12.765 12.505 7.090 1.00 92.06 103 GLU A C 1
ATOM 843 O O . GLU A 1 103 ? -12.948 13.308 8.003 1.00 92.06 103 GLU A O 1
ATOM 848 N N . GLU A 1 104 ? -12.415 11.240 7.335 1.00 90.50 104 GLU A N 1
ATOM 849 C CA . GLU A 1 104 ? -12.196 10.691 8.678 1.00 90.50 104 GLU A CA 1
ATOM 850 C C . GLU A 1 104 ? -10.838 11.096 9.295 1.00 90.50 104 GLU A C 1
ATOM 852 O O . GLU A 1 104 ? -10.631 10.902 10.499 1.00 90.50 104 GLU A O 1
ATOM 857 N N . ILE A 1 105 ? -9.902 11.665 8.520 1.00 91.56 105 ILE A N 1
ATOM 858 C CA . ILE A 1 105 ? -8.595 12.105 9.031 1.00 91.56 105 ILE A CA 1
ATOM 859 C C . ILE A 1 105 ? -8.769 13.361 9.889 1.00 91.56 105 ILE A C 1
ATOM 861 O O . ILE A 1 105 ? -8.945 14.471 9.395 1.00 91.56 105 ILE A O 1
ATOM 865 N N . ASN A 1 106 ? -8.635 13.192 11.203 1.00 91.44 106 ASN A N 1
ATOM 866 C CA . ASN A 1 106 ? -8.840 14.259 12.188 1.00 91.44 106 ASN A CA 1
ATOM 867 C C . ASN A 1 106 ? -7.557 14.719 12.903 1.00 91.44 106 ASN A C 1
ATOM 869 O O . ASN A 1 106 ? -7.609 15.595 13.766 1.00 91.44 106 ASN A O 1
ATOM 873 N N . ASN A 1 107 ? -6.403 14.133 12.575 1.00 92.19 107 ASN A N 1
ATOM 874 C CA . ASN A 1 107 ? -5.131 14.440 13.221 1.00 92.19 107 ASN A CA 1
ATOM 875 C C . ASN A 1 107 ? -3.970 14.491 12.219 1.00 92.19 107 ASN A C 1
ATOM 877 O O . ASN A 1 107 ? -3.983 13.845 11.168 1.00 92.19 107 ASN A O 1
ATOM 881 N N . LYS A 1 108 ? -2.942 15.273 12.571 1.00 93.44 108 LYS A N 1
ATOM 882 C CA . LYS A 1 108 ? -1.784 15.540 11.704 1.00 93.44 108 LYS A CA 1
ATOM 883 C C . LYS A 1 108 ? -0.969 14.287 11.400 1.00 93.44 108 LYS A C 1
ATOM 885 O O . LYS A 1 108 ? -0.489 14.141 10.286 1.00 93.44 108 LYS A O 1
ATOM 890 N N . GLU A 1 109 ? -0.815 13.393 12.370 1.00 92.50 109 GLU A N 1
ATOM 891 C CA . GLU A 1 109 ? -0.014 12.170 12.230 1.00 92.50 109 GLU A CA 1
ATOM 892 C C . GLU A 1 109 ? -0.588 11.267 11.132 1.00 92.50 109 GLU A C 1
ATOM 894 O O . GLU A 1 109 ? 0.130 10.815 10.242 1.00 92.50 109 GLU A O 1
ATOM 899 N N . THR A 1 110 ? -1.907 11.085 11.146 1.00 93.75 110 THR A N 1
ATOM 900 C CA . THR A 1 110 ? -2.643 10.287 10.161 1.00 93.75 110 THR A CA 1
ATOM 901 C C . THR A 1 110 ? -2.638 10.956 8.786 1.00 93.75 110 THR A C 1
ATOM 903 O O . THR A 1 110 ? -2.407 10.285 7.780 1.00 93.75 110 THR A O 1
ATOM 906 N N . LEU A 1 111 ? -2.800 12.285 8.731 1.00 93.44 111 LEU A N 1
ATOM 907 C CA . LEU A 1 111 ? -2.679 13.044 7.482 1.00 93.44 111 LEU A CA 1
ATOM 908 C C . LEU A 1 111 ? -1.282 12.903 6.868 1.00 93.44 111 LEU A C 1
ATOM 910 O O . LEU A 1 111 ? -1.154 12.655 5.673 1.00 93.44 111 LEU A O 1
ATOM 914 N N . HIS A 1 112 ? -0.228 13.025 7.676 1.00 93.50 112 HIS A N 1
ATOM 915 C CA . HIS A 1 112 ? 1.143 12.849 7.207 1.00 93.50 112 HIS A CA 1
ATOM 916 C C . HIS A 1 112 ? 1.393 11.428 6.707 1.00 93.50 112 HIS A C 1
ATOM 918 O O . HIS A 1 112 ? 2.065 11.262 5.696 1.00 93.50 112 HIS A O 1
ATOM 924 N N . ALA A 1 113 ? 0.837 10.409 7.365 1.00 93.75 113 ALA A N 1
ATOM 925 C CA . ALA A 1 113 ? 0.957 9.024 6.924 1.00 93.75 113 ALA A CA 1
ATOM 926 C C . ALA A 1 113 ? 0.285 8.796 5.554 1.00 93.75 113 ALA A C 1
ATOM 928 O O . ALA A 1 113 ? 0.880 8.195 4.655 1.00 93.75 113 ALA A O 1
ATOM 929 N N . PHE A 1 114 ? -0.917 9.346 5.362 1.00 93.62 114 PHE A N 1
ATOM 930 C CA . PHE A 1 114 ? -1.595 9.342 4.066 1.00 93.62 114 PHE A CA 1
ATOM 931 C C . PHE A 1 114 ? -0.755 10.044 2.990 1.00 93.62 114 PHE A C 1
ATOM 933 O O . PHE A 1 114 ? -0.452 9.466 1.949 1.00 93.62 114 PHE A O 1
ATOM 940 N N . MET A 1 115 ? -0.311 11.273 3.265 1.00 92.19 115 MET A N 1
ATOM 941 C CA . MET A 1 115 ? 0.475 12.069 2.319 1.00 92.19 115 MET A CA 1
ATOM 942 C C . MET A 1 115 ? 1.814 11.413 1.982 1.00 92.19 115 MET A C 1
ATOM 944 O O . MET A 1 115 ? 2.222 11.430 0.827 1.00 92.19 115 MET A O 1
ATOM 948 N N . LEU A 1 116 ? 2.483 10.800 2.961 1.00 92.56 116 LEU A N 1
ATOM 949 C CA . LEU A 1 116 ? 3.746 10.095 2.759 1.00 92.56 116 LEU A CA 1
ATOM 950 C C . LEU A 1 116 ? 3.598 9.007 1.696 1.00 92.56 116 LEU A C 1
ATOM 952 O O . LEU A 1 116 ? 4.400 8.934 0.775 1.00 92.56 116 LEU A O 1
ATOM 956 N N . THR A 1 117 ? 2.567 8.175 1.804 1.00 93.12 117 THR A N 1
ATOM 957 C CA . THR A 1 117 ? 2.358 7.061 0.867 1.00 93.12 117 THR A CA 1
ATOM 958 C C . THR A 1 117 ? 1.815 7.514 -0.477 1.00 93.12 117 THR A C 1
ATOM 960 O O . THR A 1 117 ? 2.225 6.964 -1.491 1.00 93.12 117 THR A O 1
ATOM 963 N N . ALA A 1 118 ? 0.997 8.567 -0.516 1.00 91.75 118 ALA A N 1
ATOM 964 C CA . ALA A 1 118 ? 0.613 9.201 -1.775 1.00 91.75 118 ALA A CA 1
ATOM 965 C C . ALA A 1 118 ? 1.829 9.790 -2.513 1.00 91.75 118 ALA A C 1
ATOM 967 O O . ALA A 1 118 ? 1.922 9.702 -3.732 1.00 91.75 118 ALA A O 1
ATOM 968 N N . VAL A 1 119 ? 2.798 10.351 -1.784 1.00 90.94 119 VAL A N 1
ATOM 969 C CA . VAL A 1 119 ? 4.050 10.839 -2.380 1.00 90.94 119 VAL A CA 1
ATOM 970 C C . VAL A 1 119 ? 4.962 9.693 -2.810 1.00 90.94 119 VAL A C 1
ATOM 972 O O . VAL A 1 119 ? 5.570 9.779 -3.867 1.00 90.94 119 VAL A O 1
ATOM 975 N N . LEU A 1 120 ? 5.058 8.626 -2.015 1.00 89.88 120 LEU A N 1
ATOM 976 C CA . LEU A 1 120 ? 5.880 7.452 -2.326 1.00 89.88 120 LEU A CA 1
ATOM 977 C C . LEU A 1 120 ? 5.297 6.556 -3.435 1.00 89.88 120 LEU A C 1
ATOM 979 O O . LEU A 1 120 ? 6.024 5.708 -3.944 1.00 89.88 120 LEU A O 1
ATOM 983 N N . GLY A 1 121 ? 4.015 6.677 -3.775 1.00 87.25 121 GLY A N 1
ATOM 984 C CA . GLY A 1 121 ? 3.435 6.013 -4.945 1.00 87.25 121 GLY A CA 1
ATOM 985 C C . GLY A 1 121 ? 3.877 6.708 -6.233 1.00 87.25 121 GLY A C 1
ATOM 986 O O . GLY A 1 121 ? 5.000 6.524 -6.693 1.00 87.25 121 GLY A O 1
ATOM 987 N N . ASP A 1 122 ? 3.019 7.601 -6.724 1.00 83.75 122 ASP A N 1
ATOM 988 C CA . ASP A 1 122 ? 3.217 8.366 -7.969 1.00 83.75 122 ASP A CA 1
ATOM 989 C C . ASP A 1 122 ? 3.421 9.878 -7.735 1.00 83.75 122 ASP A C 1
ATOM 991 O O . ASP A 1 122 ? 3.387 10.712 -8.654 1.00 83.75 122 ASP A O 1
ATOM 995 N N . GLY A 1 123 ? 3.595 10.282 -6.478 1.00 80.88 123 GLY A N 1
ATOM 996 C CA . GLY A 1 123 ? 3.873 11.669 -6.150 1.00 80.88 123 GLY A CA 1
ATOM 997 C C . GLY A 1 123 ? 5.347 12.046 -6.290 1.00 80.88 123 GLY A C 1
ATOM 998 O O . GLY A 1 123 ? 6.239 11.256 -6.583 1.00 80.88 123 GLY A O 1
ATOM 999 N N . SER A 1 124 ? 5.615 13.328 -6.081 1.00 81.38 124 SER A N 1
ATOM 1000 C CA . SER A 1 124 ? 6.956 13.889 -6.041 1.00 81.38 124 SER A CA 1
ATOM 1001 C C . SER A 1 124 ? 7.022 14.982 -4.987 1.00 81.38 124 SER A C 1
ATOM 1003 O O . SER A 1 124 ? 6.073 15.742 -4.792 1.00 81.38 124 SER A O 1
ATOM 1005 N N . ALA A 1 125 ? 8.155 15.053 -4.297 1.00 82.88 125 ALA A N 1
ATOM 1006 C CA . ALA A 1 125 ? 8.460 16.106 -3.344 1.00 82.88 125 ALA A CA 1
ATOM 1007 C C . ALA A 1 125 ? 9.841 16.668 -3.676 1.00 82.88 125 ALA A C 1
ATOM 1009 O O . ALA A 1 125 ? 10.831 15.937 -3.681 1.00 82.88 125 ALA A O 1
ATOM 1010 N N . PHE A 1 126 ? 9.910 17.957 -3.985 1.00 84.38 126 PHE A N 1
ATOM 1011 C CA . PHE A 1 126 ? 11.156 18.621 -4.351 1.00 84.38 126 PHE A CA 1
ATOM 1012 C C . PHE A 1 126 ? 11.185 20.057 -3.841 1.00 84.38 126 PHE A C 1
ATOM 1014 O O . PHE A 1 126 ? 10.165 20.646 -3.493 1.00 84.38 126 PHE A O 1
ATOM 1021 N N . ILE A 1 127 ? 12.384 20.629 -3.789 1.00 84.19 127 ILE A N 1
ATOM 1022 C CA . ILE A 1 127 ? 12.574 22.036 -3.449 1.00 84.19 127 ILE A CA 1
ATOM 1023 C C . ILE A 1 127 ? 12.655 22.818 -4.752 1.00 84.19 127 ILE A C 1
ATOM 1025 O O . ILE A 1 127 ? 13.611 22.679 -5.517 1.00 84.19 127 ILE A O 1
ATOM 1029 N N . ARG A 1 128 ? 11.662 23.667 -5.007 1.00 83.94 128 ARG A N 1
ATOM 1030 C CA . ARG A 1 128 ? 11.688 24.586 -6.138 1.00 83.94 128 ARG A CA 1
ATOM 1031 C C . ARG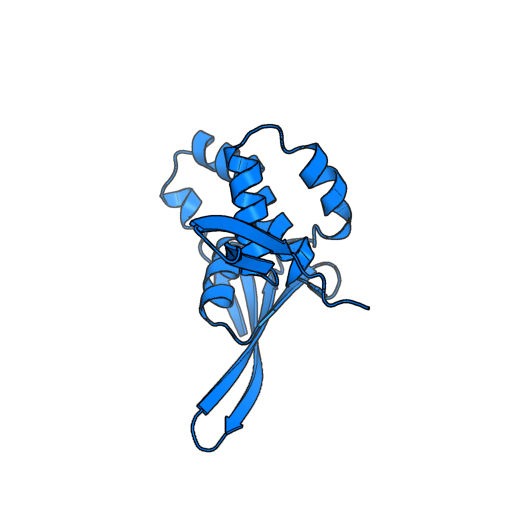 A 1 128 ? 12.497 25.820 -5.761 1.00 83.94 128 ARG A C 1
ATOM 1033 O O . ARG A 1 128 ? 12.122 26.580 -4.869 1.00 83.94 128 ARG A O 1
ATOM 1040 N N . LEU A 1 129 ? 13.600 26.039 -6.469 1.00 81.19 129 LEU A N 1
ATOM 1041 C CA . LEU A 1 129 ? 14.373 27.273 -6.366 1.00 81.19 129 LEU A CA 1
ATOM 1042 C C . LEU A 1 129 ? 13.729 28.336 -7.255 1.00 81.19 129 LEU A C 1
ATOM 1044 O O . LEU A 1 129 ? 13.704 28.200 -8.480 1.00 81.19 129 LEU A O 1
ATOM 1048 N N . ARG A 1 130 ? 13.212 29.414 -6.660 1.00 78.00 130 ARG A N 1
ATOM 1049 C CA . ARG A 1 130 ? 12.820 30.594 -7.439 1.00 78.00 130 ARG A CA 1
ATOM 1050 C C . ARG A 1 130 ? 14.062 31.418 -7.740 1.00 78.00 130 ARG A C 1
ATOM 1052 O O . ARG A 1 130 ? 14.898 31.612 -6.857 1.00 78.00 130 ARG A O 1
ATOM 1059 N N . LYS A 1 131 ? 14.175 31.909 -8.983 1.00 68.94 131 LYS A N 1
ATOM 1060 C CA . LYS A 1 131 ? 15.277 32.775 -9.434 1.00 68.94 131 LYS A CA 1
ATOM 1061 C C . LYS A 1 131 ? 15.495 33.903 -8.417 1.00 68.94 131 LYS A C 1
ATOM 1063 O O . LYS A 1 131 ? 14.738 34.867 -8.400 1.00 68.94 131 LYS A O 1
ATOM 1068 N N . GLY A 1 132 ? 16.525 33.768 -7.581 1.00 62.47 132 GLY A N 1
ATOM 1069 C CA . GLY A 1 132 ? 17.130 34.896 -6.887 1.00 62.47 132 GLY A CA 1
ATOM 1070 C C . GLY A 1 132 ? 17.286 34.859 -5.368 1.00 62.47 132 GLY A C 1
ATOM 1071 O O . GLY A 1 132 ? 18.037 35.724 -4.941 1.00 62.47 132 GLY A O 1
ATOM 1072 N N . LYS A 1 133 ? 16.670 33.954 -4.570 1.00 62.78 133 LYS A N 1
ATOM 1073 C CA . LYS A 1 133 ? 17.021 33.738 -3.124 1.00 62.78 133 LYS A CA 1
ATOM 1074 C C . LYS A 1 133 ? 16.109 32.821 -2.288 1.00 62.78 133 LYS A C 1
ATOM 1076 O O . LYS A 1 133 ? 16.427 32.601 -1.124 1.00 62.78 133 LYS A O 1
ATOM 1081 N N . TYR A 1 134 ? 15.007 32.293 -2.823 1.00 72.56 134 TYR A N 1
ATOM 1082 C CA . TYR A 1 134 ? 14.032 31.548 -2.014 1.00 72.56 134 TYR A CA 1
ATOM 1083 C C . TYR A 1 134 ? 13.831 30.119 -2.523 1.00 72.56 134 TYR A C 1
ATOM 1085 O O . TYR A 1 134 ? 13.673 29.888 -3.726 1.00 72.56 134 TYR A O 1
ATOM 1093 N N . SER A 1 135 ? 13.840 29.175 -1.585 1.00 81.81 135 SER A N 1
ATOM 1094 C CA . SER A 1 135 ? 13.455 27.779 -1.770 1.00 81.81 135 SER A CA 1
ATOM 1095 C C . SER A 1 135 ? 12.025 27.570 -1.274 1.00 81.81 135 SER A C 1
ATOM 1097 O O . SER A 1 135 ? 11.680 27.970 -0.165 1.00 81.81 135 SER A O 1
ATOM 1099 N N . GLU A 1 136 ? 11.194 26.924 -2.088 1.00 85.06 136 GLU A N 1
ATOM 1100 C CA . GLU A 1 136 ? 9.833 26.525 -1.715 1.00 85.06 136 GLU A CA 1
ATOM 1101 C C . GLU A 1 136 ? 9.720 24.996 -1.800 1.00 85.06 136 GLU A C 1
ATOM 1103 O O . GLU A 1 136 ? 10.011 24.440 -2.863 1.00 85.06 136 GLU A O 1
ATOM 1108 N N . PRO A 1 137 ? 9.319 24.292 -0.725 1.00 83.75 137 PRO A N 1
ATOM 1109 C CA . PRO A 1 137 ? 8.979 22.881 -0.833 1.00 83.75 137 PRO A CA 1
ATOM 1110 C C . PRO A 1 137 ? 7.703 22.732 -1.669 1.00 83.75 137 PRO A C 1
ATOM 1112 O O . PRO A 1 137 ? 6.699 23.397 -1.418 1.00 83.75 137 PRO A O 1
ATOM 1115 N N . GLU A 1 138 ? 7.743 21.857 -2.665 1.00 86.00 138 GLU A N 1
ATOM 1116 C CA . GLU A 1 138 ? 6.622 21.556 -3.547 1.00 86.00 138 GLU A CA 1
ATOM 1117 C C . GLU A 1 138 ? 6.348 20.053 -3.500 1.00 86.00 138 GLU A C 1
ATOM 1119 O O . GLU A 1 138 ? 7.239 19.240 -3.751 1.00 86.00 138 GLU A O 1
ATOM 1124 N N . ILE A 1 139 ? 5.109 19.696 -3.158 1.00 83.56 139 ILE A N 1
ATOM 1125 C CA . ILE A 1 139 ? 4.598 18.329 -3.241 1.00 83.56 139 ILE A CA 1
ATOM 1126 C C . ILE A 1 139 ? 3.598 18.291 -4.391 1.00 83.56 139 ILE A C 1
ATOM 1128 O O . ILE A 1 139 ? 2.642 19.067 -4.409 1.00 83.56 139 ILE A O 1
ATOM 1132 N N . LYS A 1 140 ? 3.807 17.380 -5.338 1.00 83.56 140 LYS A N 1
ATOM 1133 C CA . LYS A 1 140 ? 2.856 17.077 -6.408 1.00 83.56 140 LYS A CA 1
ATOM 1134 C C . LYS A 1 140 ? 2.423 15.635 -6.280 1.00 83.56 140 LYS A C 1
ATOM 1136 O O . LYS A 1 140 ? 3.266 14.753 -6.192 1.00 83.56 140 LYS A O 1
ATOM 1141 N N . ILE A 1 141 ? 1.122 15.398 -6.317 1.00 77.38 141 ILE A N 1
ATOM 1142 C CA . ILE A 1 141 ? 0.569 14.058 -6.480 1.00 77.38 141 ILE A CA 1
ATOM 1143 C C . ILE A 1 141 ? -0.004 14.036 -7.889 1.00 77.38 141 ILE A C 1
ATOM 1145 O O . ILE A 1 141 ? -0.957 14.756 -8.189 1.00 77.38 141 ILE A O 1
ATOM 1149 N N . SER A 1 142 ? 0.642 13.288 -8.772 1.00 68.25 142 SER A N 1
ATOM 1150 C CA . SER A 1 142 ? 0.177 13.090 -10.140 1.00 68.25 142 SER A CA 1
ATOM 1151 C C . SER A 1 142 ? -0.706 11.853 -10.122 1.00 68.25 142 SER A C 1
ATOM 1153 O O . SER A 1 142 ? -0.259 10.812 -9.661 1.00 68.25 142 SER A O 1
ATOM 1155 N N . ASN A 1 143 ? -1.938 11.938 -10.615 1.00 55.75 143 ASN A N 1
ATOM 1156 C CA . ASN A 1 143 ? -2.660 10.727 -10.989 1.00 55.75 143 ASN A CA 1
ATOM 1157 C C . ASN A 1 143 ? -2.462 10.569 -12.495 1.00 55.75 143 ASN A C 1
ATOM 1159 O O . ASN A 1 143 ? -3.074 11.299 -13.276 1.00 55.75 143 ASN A O 1
ATOM 1163 N N . VAL A 1 144 ? -1.540 9.699 -12.911 1.00 45.16 144 VAL A N 1
ATOM 1164 C CA . VAL A 1 144 ? -1.341 9.391 -14.334 1.00 45.16 144 VAL A CA 1
ATOM 1165 C C . VAL A 1 144 ? -2.389 8.356 -14.735 1.00 45.16 144 VAL A C 1
ATOM 1167 O O . VAL A 1 144 ? -2.076 7.215 -15.033 1.00 45.16 144 VAL A O 1
ATOM 1170 N N . ASN A 1 145 ? -3.660 8.746 -14.680 1.00 38.22 145 ASN A N 1
ATOM 1171 C CA . ASN A 1 145 ? -4.767 7.969 -15.222 1.00 38.22 145 ASN A CA 1
ATOM 1172 C C . ASN A 1 145 ? -5.752 8.929 -15.896 1.00 38.22 145 ASN A C 1
ATOM 1174 O O . ASN A 1 145 ? -6.704 9.395 -15.274 1.00 38.22 145 ASN A O 1
ATOM 1178 N N . ASN A 1 146 ? -5.467 9.222 -17.167 1.00 35.41 146 ASN A N 1
ATOM 1179 C CA . ASN A 1 146 ? -6.455 9.494 -18.209 1.00 35.41 146 ASN A CA 1
ATOM 1180 C C . ASN A 1 146 ? -6.189 8.506 -19.343 1.00 35.41 146 ASN A C 1
ATOM 1182 O O . ASN A 1 146 ? -5.020 8.466 -19.792 1.00 35.41 146 ASN A O 1
#

Secondary structure (DSSP, 8-state):
-EEEE--HHHHHS-HHHHHHIIIIIIHHHHHHHHHTTEEEETTEEEEEES-HHHHHHHHHHS-EEEEEEEEEEEEETTEEEEEEEEEETTS---GGGHHHHHHT--SHHHHHHHHHHHHHHTEEEEEEEETTTEEEEEEEE-----

Foldseek 3Di:
DKDAADQVLPVVDDPVRSVCCLVQQLLLLLLLQLQAAWDADPQWTKGKDQDVVCVVVVSNSQGGIKDKDFPDWDDDPPDITTIMMMTRPVDGRCSVVSVVSVVPNDDDNSVVSNLVNNCVGQKPWDWDDDPDDDTDIDIGRDHPDD

pLDDT: mean 89.68, std 10.06, range [35.41, 98.12]